Protein AF-A0A2N2E940-F1 (afdb_monomer_lite)

Structure (mmCIF, N/CA/C/O backbone):
data_AF-A0A2N2E940-F1
#
_entry.id   AF-A0A2N2E940-F1
#
loop_
_atom_site.group_PDB
_atom_site.id
_atom_site.type_symbol
_atom_site.label_atom_id
_atom_site.label_alt_id
_atom_site.label_comp_id
_atom_site.label_asym_id
_atom_site.label_entity_id
_atom_site.label_seq_id
_atom_site.pdbx_PDB_ins_code
_atom_site.Cartn_x
_atom_site.Cartn_y
_atom_site.Cartn_z
_atom_site.occupancy
_atom_site.B_iso_or_equiv
_atom_site.auth_seq_id
_atom_site.auth_comp_id
_atom_site.auth_asym_id
_atom_site.auth_atom_id
_atom_site.pdbx_PDB_model_num
ATOM 1 N N . MET A 1 1 ? 9.975 22.416 -5.420 1.00 44.81 1 MET A N 1
ATOM 2 C CA . MET A 1 1 ? 10.321 21.131 -6.065 1.00 44.81 1 MET A CA 1
ATOM 3 C C . MET A 1 1 ? 9.016 20.457 -6.467 1.00 44.81 1 MET A C 1
ATOM 5 O O . MET A 1 1 ? 8.179 20.264 -5.598 1.00 44.81 1 MET A O 1
ATOM 9 N N . ILE A 1 2 ? 8.781 20.205 -7.757 1.00 52.69 2 ILE A N 1
ATOM 10 C CA . ILE A 1 2 ? 7.553 19.546 -8.236 1.00 52.69 2 ILE A CA 1
ATOM 11 C C . ILE A 1 2 ? 7.903 18.084 -8.509 1.00 52.69 2 ILE A C 1
ATOM 13 O O . ILE A 1 2 ? 8.704 17.806 -9.396 1.00 52.69 2 ILE A O 1
ATOM 17 N N . PHE A 1 3 ? 7.321 17.156 -7.749 1.00 55.84 3 PHE A N 1
ATOM 18 C CA . PHE A 1 3 ? 7.439 15.724 -8.024 1.00 55.84 3 PHE A CA 1
ATOM 19 C C . PHE A 1 3 ? 6.413 15.329 -9.088 1.00 55.84 3 PHE A C 1
ATOM 21 O O . PHE A 1 3 ? 5.206 15.301 -8.835 1.00 55.84 3 PHE A O 1
ATOM 28 N N . ILE A 1 4 ? 6.885 15.025 -10.297 1.00 66.50 4 ILE A N 1
ATOM 29 C CA . ILE A 1 4 ? 6.038 14.465 -11.351 1.00 66.50 4 ILE A CA 1
ATOM 30 C C . ILE A 1 4 ? 5.928 12.963 -11.102 1.00 66.50 4 ILE A C 1
ATOM 32 O O . ILE A 1 4 ? 6.819 12.184 -11.417 1.00 66.50 4 ILE A O 1
ATOM 36 N N . MET A 1 5 ? 4.814 12.567 -10.497 1.00 77.81 5 MET A N 1
ATOM 37 C CA . MET A 1 5 ? 4.501 11.168 -10.227 1.00 77.81 5 MET A CA 1
ATOM 38 C C . MET A 1 5 ? 4.012 10.479 -11.511 1.00 77.81 5 MET A C 1
ATOM 40 O O . MET A 1 5 ? 3.144 11.025 -12.205 1.00 77.81 5 MET A O 1
ATOM 44 N N . SER A 1 6 ? 4.543 9.291 -11.820 1.00 87.38 6 SER A N 1
ATOM 45 C CA . SER A 1 6 ? 4.181 8.548 -13.034 1.00 87.38 6 SER A CA 1
ATOM 46 C C . SER A 1 6 ? 2.686 8.204 -13.069 1.00 87.38 6 SER A C 1
ATOM 48 O O . SER A 1 6 ? 2.028 8.041 -12.035 1.00 87.38 6 SER A O 1
ATOM 50 N N . LYS A 1 7 ? 2.118 8.101 -14.279 1.00 90.44 7 LYS A N 1
ATOM 51 C CA . LYS A 1 7 ? 0.701 7.740 -14.452 1.00 90.44 7 LYS A CA 1
ATOM 52 C C . LYS A 1 7 ? 0.411 6.344 -13.894 1.00 90.44 7 LYS A C 1
ATOM 54 O O . LYS A 1 7 ? -0.627 6.175 -13.258 1.00 90.44 7 LYS A O 1
ATOM 59 N N . GLN A 1 8 ? 1.328 5.390 -14.080 1.00 89.19 8 GLN A N 1
ATOM 60 C CA . GLN A 1 8 ? 1.177 4.036 -13.545 1.00 89.19 8 GLN A CA 1
ATOM 61 C C . GLN A 1 8 ? 1.137 4.047 -12.014 1.00 89.19 8 GLN A C 1
ATOM 63 O O . GLN A 1 8 ? 0.220 3.480 -11.428 1.00 89.19 8 GLN A O 1
ATOM 68 N N . LEU A 1 9 ? 2.053 4.768 -11.357 1.00 88.50 9 LEU A N 1
ATOM 69 C CA . LEU A 1 9 ? 2.075 4.843 -9.895 1.00 88.50 9 LEU A CA 1
ATOM 70 C C . LEU A 1 9 ? 0.778 5.448 -9.340 1.00 88.50 9 LEU A C 1
ATOM 72 O O . LEU A 1 9 ? 0.207 4.922 -8.387 1.00 88.50 9 LEU A O 1
ATOM 76 N N . LYS A 1 10 ? 0.240 6.494 -9.982 1.00 91.50 10 LYS A N 1
ATOM 77 C CA . LYS A 1 10 ? -1.069 7.057 -9.603 1.00 91.50 10 LYS A CA 1
ATOM 78 C C . LYS A 1 10 ? -2.207 6.042 -9.732 1.00 91.50 10 LYS A C 1
ATOM 80 O O . LYS A 1 10 ? -3.075 5.998 -8.863 1.00 91.50 10 LYS A O 1
ATOM 85 N N . GLN A 1 11 ? -2.224 5.241 -10.797 1.00 92.19 11 GLN A N 1
ATOM 86 C CA . GLN A 1 11 ? -3.241 4.201 -10.988 1.00 92.19 11 GLN A CA 1
ATOM 87 C C . GLN A 1 11 ? -3.159 3.132 -9.897 1.00 92.19 11 GLN A C 1
ATOM 89 O O . GLN A 1 11 ? -4.183 2.789 -9.313 1.00 92.19 11 GLN A O 1
ATOM 94 N N . VAL A 1 12 ? -1.949 2.674 -9.574 1.00 91.44 12 VAL A N 1
ATOM 95 C CA . VAL A 1 12 ? -1.700 1.670 -8.531 1.00 91.44 12 VAL A CA 1
ATOM 96 C C . VAL A 1 12 ? -2.118 2.192 -7.150 1.00 91.44 12 VAL A C 1
ATOM 98 O O . VAL A 1 12 ? -2.840 1.510 -6.425 1.00 91.44 12 VAL A O 1
ATOM 101 N N . ILE A 1 13 ? -1.775 3.441 -6.813 1.00 92.00 13 ILE A N 1
ATOM 102 C CA . ILE A 1 13 ? -2.222 4.090 -5.568 1.00 92.00 13 ILE A CA 1
ATOM 103 C C . ILE A 1 13 ? -3.752 4.154 -5.497 1.00 92.00 13 ILE A C 1
ATOM 105 O O . ILE A 1 13 ? -4.344 3.844 -4.463 1.00 92.00 13 ILE A O 1
ATOM 109 N N . ASN A 1 14 ? -4.410 4.551 -6.588 1.00 92.50 14 ASN A N 1
ATOM 110 C CA . ASN A 1 14 ? -5.869 4.631 -6.630 1.00 92.50 14 ASN A CA 1
ATOM 111 C C . ASN A 1 14 ? -6.528 3.251 -6.516 1.00 92.50 14 ASN A C 1
ATOM 113 O O . ASN A 1 14 ? -7.577 3.134 -5.883 1.00 92.50 14 ASN A O 1
ATOM 117 N N . LEU A 1 15 ? -5.914 2.213 -7.089 1.00 91.44 15 LEU A N 1
ATOM 118 C CA . LEU A 1 15 ? -6.394 0.841 -6.981 1.00 91.44 15 LEU A CA 1
ATOM 119 C C . LEU A 1 15 ? -6.343 0.351 -5.531 1.00 91.44 15 LEU A C 1
ATOM 121 O O . LEU A 1 15 ? -7.361 -0.125 -5.031 1.00 91.44 15 LEU A O 1
ATOM 125 N N . SER A 1 16 ? -5.210 0.540 -4.844 1.00 92.25 16 SER A N 1
ATOM 126 C CA . SER A 1 16 ? -5.063 0.170 -3.427 1.00 92.25 16 SER A CA 1
ATOM 127 C C . SER A 1 16 ? -6.082 0.902 -2.548 1.00 92.25 16 SER A C 1
ATOM 129 O O . SER A 1 16 ? -6.754 0.288 -1.724 1.00 92.25 16 SER A O 1
ATOM 131 N N . LYS A 1 17 ? -6.306 2.202 -2.791 1.00 91.00 17 LYS A N 1
ATOM 132 C CA . LYS A 1 17 ? -7.327 2.981 -2.067 1.00 91.00 17 LYS A CA 1
ATOM 133 C C . LYS A 1 17 ? -8.757 2.493 -2.306 1.00 91.00 17 LYS A C 1
ATOM 135 O O . LYS A 1 17 ? -9.572 2.568 -1.395 1.00 91.00 17 LYS A O 1
ATOM 140 N N . LYS A 1 18 ? -9.081 2.056 -3.528 1.00 93.12 18 LYS A N 1
ATOM 141 C CA . LYS A 1 18 ? -10.443 1.646 -3.908 1.00 93.12 18 LYS A CA 1
ATOM 142 C C . LYS A 1 18 ? -10.793 0.242 -3.417 1.00 93.12 18 LYS A C 1
ATOM 144 O O . LYS A 1 18 ? -11.933 0.006 -3.038 1.00 93.12 18 LYS A O 1
ATOM 149 N N . THR A 1 19 ? -9.838 -0.677 -3.488 1.00 92.06 19 THR A N 1
ATOM 150 C CA . THR A 1 19 ? -10.031 -2.093 -3.136 1.00 92.06 19 THR A CA 1
ATOM 151 C C . THR A 1 19 ? -9.781 -2.355 -1.657 1.00 92.06 19 THR A C 1
ATOM 153 O O . THR A 1 19 ? -10.398 -3.238 -1.075 1.00 92.06 19 THR A O 1
ATOM 156 N N . GLY A 1 20 ? -8.902 -1.564 -1.039 1.00 88.94 20 GLY A N 1
ATOM 157 C CA . GLY A 1 20 ? -8.360 -1.873 0.275 1.00 88.94 20 GLY A CA 1
ATOM 158 C C . GLY A 1 20 ? -7.268 -2.946 0.230 1.00 88.94 20 GLY A C 1
ATOM 159 O O . GLY A 1 20 ? -6.759 -3.325 1.284 1.00 88.94 20 GLY A O 1
ATOM 160 N N . ASP A 1 21 ? -6.858 -3.403 -0.952 1.00 90.19 21 ASP A N 1
ATOM 161 C CA . ASP A 1 21 ? -5.809 -4.405 -1.078 1.00 90.19 21 ASP A CA 1
ATOM 162 C C . ASP A 1 21 ? -4.415 -3.783 -0.923 1.00 90.19 21 ASP A C 1
ATOM 164 O O . ASP A 1 21 ? -4.145 -2.638 -1.321 1.00 90.19 21 ASP A O 1
ATOM 168 N N . ARG A 1 22 ? -3.506 -4.573 -0.341 1.00 92.81 22 ARG A N 1
ATOM 169 C CA . ARG A 1 22 ? -2.075 -4.261 -0.264 1.00 92.81 22 ARG A CA 1
ATOM 170 C C . ARG A 1 22 ? -1.417 -4.675 -1.568 1.00 92.81 22 ARG A C 1
ATOM 172 O O . ARG A 1 22 ? -1.644 -5.780 -2.051 1.00 92.81 22 ARG A O 1
ATOM 179 N N . ILE A 1 23 ? -0.579 -3.803 -2.106 1.00 93.25 23 ILE A N 1
ATOM 180 C CA . ILE A 1 23 ? 0.140 -4.063 -3.352 1.00 93.25 23 ILE A CA 1
ATOM 181 C C . ILE A 1 23 ? 1.611 -4.248 -3.012 1.00 93.25 23 ILE A C 1
ATOM 183 O O . ILE A 1 23 ? 2.189 -3.416 -2.319 1.00 93.25 23 ILE A O 1
ATOM 187 N N . ILE A 1 24 ? 2.206 -5.336 -3.491 1.00 90.81 24 ILE A N 1
ATOM 188 C CA . ILE A 1 24 ? 3.631 -5.619 -3.322 1.00 90.81 24 ILE A CA 1
ATOM 189 C C . ILE A 1 24 ? 4.312 -5.320 -4.651 1.00 90.81 24 ILE A C 1
ATOM 191 O O . ILE A 1 24 ? 3.932 -5.867 -5.686 1.00 90.81 24 ILE A O 1
ATOM 195 N N . VAL A 1 25 ? 5.284 -4.420 -4.620 1.00 88.75 25 VAL A N 1
ATOM 196 C CA . VAL A 1 25 ? 6.116 -4.056 -5.762 1.00 88.75 25 VAL A CA 1
ATOM 197 C C . VAL A 1 25 ? 7.469 -4.708 -5.550 1.00 88.75 25 VAL A C 1
ATOM 199 O O . VAL A 1 25 ? 8.109 -4.475 -4.530 1.00 88.75 25 VAL A O 1
ATOM 202 N N . PHE A 1 26 ? 7.882 -5.533 -6.499 1.00 88.62 26 PHE A N 1
ATOM 203 C CA . PHE A 1 26 ? 9.199 -6.151 -6.528 1.00 88.62 26 PHE A CA 1
ATOM 204 C C . PHE A 1 26 ? 9.940 -5.644 -7.76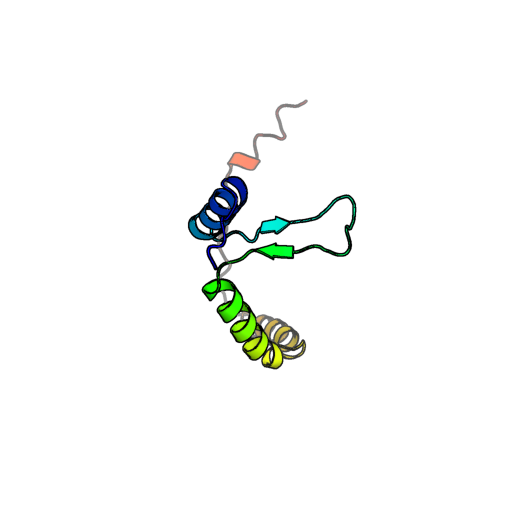0 1.00 88.62 26 PHE A C 1
ATOM 206 O O . PHE A 1 26 ? 9.336 -5.498 -8.828 1.00 88.62 26 PHE A O 1
ATOM 213 N N . ASP A 1 27 ? 11.230 -5.369 -7.605 1.00 84.38 27 ASP A N 1
ATOM 214 C CA . ASP A 1 27 ? 12.121 -5.213 -8.742 1.00 84.38 27 ASP A CA 1
ATOM 215 C C . ASP A 1 27 ? 12.768 -6.568 -9.054 1.00 84.38 27 ASP A C 1
ATOM 217 O O . ASP A 1 27 ? 13.257 -7.263 -8.169 1.00 84.38 27 ASP A O 1
ATOM 221 N N . ASN A 1 28 ? 12.757 -6.960 -10.325 1.00 81.69 28 ASN A N 1
ATOM 222 C CA . ASN A 1 28 ? 13.399 -8.195 -10.760 1.00 81.69 28 ASN A CA 1
ATOM 223 C C . ASN A 1 28 ? 14.930 -8.085 -10.742 1.00 81.69 28 ASN A C 1
ATOM 225 O O . ASN A 1 28 ? 15.592 -9.118 -10.651 1.00 81.69 28 ASN A O 1
ATOM 229 N N . SER A 1 29 ? 15.498 -6.876 -10.861 1.00 85.56 29 SER A N 1
ATOM 230 C CA . SER A 1 29 ? 16.950 -6.682 -10.725 1.00 85.56 29 SER A CA 1
ATOM 231 C C . SER A 1 29 ? 17.420 -6.711 -9.276 1.00 85.56 29 SER A C 1
ATOM 233 O O . SER A 1 29 ? 18.531 -7.168 -9.016 1.00 85.56 29 SER A O 1
ATOM 235 N N . GLU A 1 30 ? 16.578 -6.257 -8.349 1.00 86.06 30 GLU A N 1
ATOM 236 C CA . GLU A 1 30 ? 16.899 -6.105 -6.928 1.00 86.06 30 GLU A CA 1
ATOM 237 C C . GLU A 1 30 ? 15.724 -6.644 -6.088 1.00 86.06 30 GLU A C 1
ATOM 239 O O . GLU A 1 30 ? 14.935 -5.881 -5.536 1.00 86.06 30 GLU A O 1
ATOM 244 N N . PRO A 1 31 ? 15.555 -7.979 -6.005 1.00 78.31 31 PRO A N 1
ATOM 245 C CA . PRO A 1 31 ? 14.398 -8.592 -5.343 1.00 78.31 31 PRO A CA 1
ATOM 246 C C . PRO A 1 31 ? 14.342 -8.323 -3.833 1.00 78.31 31 PRO A C 1
ATOM 248 O O . PRO A 1 31 ? 13.270 -8.406 -3.231 1.00 78.31 31 PRO A O 1
ATOM 251 N N . GLU A 1 32 ? 15.484 -7.985 -3.232 1.00 84.00 32 GLU A N 1
ATOM 252 C CA . GLU A 1 32 ? 15.594 -7.584 -1.827 1.00 84.00 32 GLU A CA 1
ATOM 253 C C . GLU A 1 32 ? 14.928 -6.216 -1.574 1.00 84.00 32 GLU A C 1
ATOM 255 O O . GLU A 1 32 ? 14.402 -5.970 -0.487 1.00 84.00 32 GLU A O 1
ATOM 260 N N . ASP A 1 33 ? 14.852 -5.362 -2.600 1.00 85.62 33 ASP A N 1
ATOM 261 C CA . ASP A 1 33 ? 14.240 -4.033 -2.554 1.00 85.62 33 ASP A CA 1
ATOM 262 C C . ASP A 1 33 ? 12.748 -4.100 -2.910 1.00 85.62 33 ASP A C 1
ATOM 264 O O . ASP A 1 33 ? 12.231 -3.439 -3.816 1.00 85.62 33 ASP A O 1
ATOM 268 N N . SER A 1 34 ? 12.028 -4.948 -2.174 1.00 88.62 34 SER A N 1
ATOM 269 C CA . SER A 1 34 ? 10.576 -5.069 -2.291 1.00 88.62 34 SER A CA 1
ATOM 270 C C . SER A 1 34 ? 9.848 -4.033 -1.428 1.00 88.62 34 SER A C 1
ATOM 272 O O . SER A 1 34 ? 10.184 -3.783 -0.270 1.00 88.62 34 SER A O 1
ATOM 274 N N . PHE A 1 35 ? 8.799 -3.431 -1.989 1.00 90.38 35 PHE A N 1
ATOM 275 C CA . PHE A 1 35 ? 8.017 -2.385 -1.336 1.00 90.38 35 PHE A CA 1
ATOM 276 C C . PHE A 1 35 ? 6.559 -2.802 -1.188 1.00 90.38 35 PHE A C 1
ATOM 278 O O . PHE A 1 35 ? 5.931 -3.287 -2.129 1.00 90.38 35 PHE A O 1
ATOM 285 N N . VAL A 1 36 ? 5.980 -2.538 -0.017 1.00 91.38 36 VAL A N 1
ATOM 286 C CA . VAL A 1 36 ? 4.542 -2.709 0.213 1.00 91.38 36 VAL A CA 1
ATOM 287 C C . VAL A 1 36 ? 3.861 -1.351 0.158 1.00 91.38 36 VAL A C 1
ATOM 289 O O . VAL A 1 36 ? 4.158 -0.452 0.942 1.00 91.38 36 VAL A O 1
ATOM 292 N N . LEU A 1 37 ? 2.903 -1.217 -0.750 1.00 92.62 37 LEU A N 1
ATOM 293 C CA . LEU A 1 37 ? 2.032 -0.061 -0.854 1.00 92.62 37 LEU A CA 1
ATOM 294 C C . LEU A 1 37 ? 0.696 -0.357 -0.169 1.00 92.62 37 LEU A C 1
ATOM 296 O O . LEU A 1 37 ? 0.005 -1.328 -0.491 1.00 92.62 37 LEU A O 1
ATOM 300 N N . MET A 1 38 ? 0.319 0.524 0.751 1.00 92.56 38 MET A N 1
ATOM 301 C CA . MET A 1 38 ? -0.980 0.526 1.414 1.00 92.56 38 MET A CA 1
ATOM 302 C C . MET A 1 38 ? -1.382 1.952 1.786 1.00 92.56 38 MET A C 1
ATOM 304 O O . MET A 1 38 ? -0.565 2.876 1.754 1.00 92.56 38 MET A O 1
ATOM 308 N N . SER A 1 39 ? -2.652 2.149 2.135 1.00 91.44 39 SER A N 1
ATOM 309 C CA . SER A 1 39 ? -3.090 3.438 2.673 1.00 91.44 39 SER A CA 1
ATOM 310 C C . SER A 1 39 ? -2.570 3.653 4.098 1.00 91.44 39 SER A C 1
ATOM 312 O O . SER A 1 39 ? -2.395 2.699 4.854 1.00 91.44 39 SER A O 1
ATOM 314 N N . LEU A 1 40 ? -2.384 4.917 4.489 1.00 90.56 40 LEU A N 1
ATOM 315 C CA . LEU A 1 40 ? -1.924 5.264 5.837 1.00 90.56 40 LEU A CA 1
ATOM 316 C C . LEU A 1 40 ? -2.846 4.698 6.930 1.00 90.56 40 LEU A C 1
ATOM 318 O O . LEU A 1 40 ? -2.368 4.079 7.867 1.00 90.56 40 LEU A O 1
ATOM 322 N N . ASN A 1 41 ? -4.165 4.800 6.746 1.00 90.00 41 ASN A N 1
ATOM 323 C CA . ASN A 1 41 ? -5.158 4.266 7.686 1.00 90.00 41 ASN A CA 1
ATOM 324 C C . ASN A 1 41 ? -5.000 2.749 7.914 1.00 90.00 41 ASN A C 1
ATOM 326 O O . ASN A 1 41 ? -5.146 2.256 9.028 1.00 90.00 41 ASN A O 1
ATOM 330 N N . GLN A 1 42 ? -4.688 1.990 6.858 1.00 89.19 42 GLN A N 1
ATOM 331 C CA . GLN A 1 42 ? -4.448 0.548 6.982 1.00 89.19 42 GLN A CA 1
ATOM 332 C C . GLN A 1 42 ? -3.164 0.245 7.743 1.00 89.19 42 GLN A C 1
ATOM 334 O O . GLN A 1 42 ? -3.130 -0.714 8.510 1.00 89.19 42 GLN A O 1
ATOM 339 N N . TYR A 1 43 ? -2.129 1.054 7.529 1.00 90.81 43 TYR A N 1
ATOM 340 C CA . TYR A 1 43 ? -0.876 0.927 8.255 1.00 90.81 43 TYR A CA 1
ATOM 341 C C . TYR A 1 43 ? -1.054 1.245 9.746 1.00 90.81 43 TYR A C 1
ATOM 343 O O . TYR A 1 43 ? -0.621 0.467 10.590 1.00 90.81 43 TYR A O 1
ATOM 351 N N . GLU A 1 44 ? -1.768 2.323 10.076 1.00 90.81 44 GLU A N 1
ATOM 352 C CA . GLU A 1 44 ? -2.092 2.707 11.459 1.00 90.81 44 GLU A CA 1
ATOM 353 C C . GLU A 1 44 ? -2.838 1.587 12.196 1.00 90.81 44 GLU A C 1
ATOM 355 O O . GLU A 1 44 ? -2.412 1.161 13.267 1.00 90.81 44 GLU A O 1
ATOM 360 N N . LYS A 1 45 ? -3.870 1.007 11.570 1.00 89.62 45 LYS A N 1
ATOM 361 C CA . LYS A 1 45 ? -4.596 -0.149 12.124 1.00 89.62 45 LYS A CA 1
ATOM 362 C C . LYS A 1 45 ? -3.714 -1.372 12.353 1.00 89.62 45 LYS A C 1
ATOM 364 O O . LYS A 1 45 ? -3.995 -2.168 13.245 1.00 89.62 45 LYS A O 1
ATOM 369 N N . LEU A 1 46 ? -2.685 -1.571 11.527 1.00 87.38 46 LEU A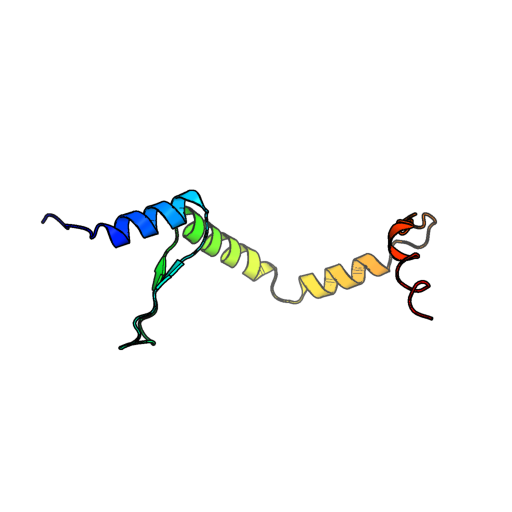 N 1
ATOM 370 C CA . LEU A 1 46 ? -1.756 -2.688 11.689 1.00 87.38 46 LEU A CA 1
ATOM 371 C C . LEU A 1 46 ? -0.913 -2.511 12.956 1.00 87.38 46 LEU A C 1
ATOM 373 O O . LEU A 1 46 ? -0.750 -3.468 13.708 1.00 87.38 46 LEU A O 1
ATOM 377 N N . ILE A 1 47 ? -0.439 -1.286 13.202 1.00 86.56 47 ILE A N 1
ATOM 378 C CA . ILE A 1 47 ? 0.320 -0.931 14.407 1.00 86.56 47 ILE A CA 1
ATOM 379 C C . ILE A 1 47 ? -0.557 -1.087 15.653 1.00 86.56 47 ILE A C 1
ATOM 381 O O . ILE A 1 47 ? -0.132 -1.712 16.622 1.00 86.56 47 ILE A O 1
ATOM 385 N N . GLU A 1 48 ? -1.791 -0.578 15.616 1.00 80.44 48 GLU A N 1
ATOM 386 C CA . GLU A 1 48 ? -2.751 -0.719 16.721 1.00 80.44 48 GLU A CA 1
ATOM 387 C C . GLU A 1 48 ? -3.057 -2.198 17.018 1.00 80.44 48 GLU A C 1
ATOM 389 O O . GLU A 1 48 ? -3.017 -2.648 18.166 1.00 80.44 48 GLU A O 1
ATOM 394 N N . ALA A 1 49 ? -3.259 -3.005 15.973 1.00 72.44 49 ALA A N 1
ATOM 395 C CA . ALA A 1 49 ? -3.468 -4.439 16.127 1.00 72.44 49 ALA A CA 1
ATOM 396 C C . ALA A 1 49 ? -2.225 -5.174 16.660 1.00 72.44 49 ALA A C 1
ATOM 398 O O . ALA A 1 49 ? -2.369 -6.194 17.332 1.00 72.44 49 ALA A O 1
ATOM 399 N N . GLU A 1 50 ? -1.005 -4.716 16.369 1.00 64.50 50 GLU A N 1
ATOM 400 C CA . GLU A 1 50 ? 0.214 -5.266 16.978 1.00 64.50 50 GLU A CA 1
ATOM 401 C C . GLU A 1 50 ? 0.323 -4.926 18.466 1.00 64.50 50 GLU A C 1
ATOM 403 O O . GLU A 1 50 ? 0.748 -5.779 19.252 1.00 64.50 50 GLU A O 1
ATOM 408 N N . THR A 1 51 ? -0.106 -3.729 18.878 1.00 59.53 51 THR A N 1
ATOM 409 C CA . THR A 1 51 ? -0.193 -3.382 20.302 1.00 59.53 51 THR A CA 1
ATOM 410 C C . THR A 1 51 ? -1.210 -4.246 21.045 1.00 59.53 51 THR A C 1
ATOM 412 O O . THR A 1 51 ? -0.884 -4.745 22.121 1.00 59.53 51 THR A O 1
ATOM 415 N N . ASP A 1 52 ? -2.363 -4.542 20.441 1.00 55.62 52 ASP A N 1
ATOM 416 C CA . ASP A 1 52 ? -3.376 -5.426 21.037 1.00 55.62 52 ASP A CA 1
ATOM 417 C C . ASP A 1 52 ? -2.943 -6.905 21.043 1.00 55.62 52 ASP A C 1
ATOM 419 O O . ASP 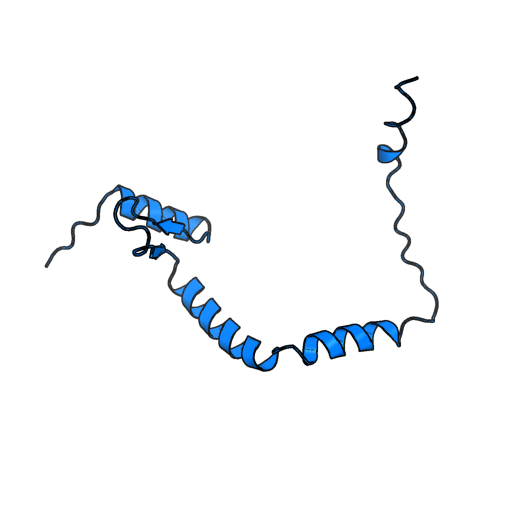A 1 52 ? -3.278 -7.672 21.949 1.00 55.62 52 ASP A O 1
ATOM 423 N N . LYS A 1 53 ? -2.157 -7.339 20.048 1.00 53.44 53 LYS A N 1
ATOM 424 C CA . LYS A 1 53 ? -1.668 -8.726 19.938 1.00 53.44 53 LYS A CA 1
ATOM 425 C C . LYS A 1 53 ? -0.527 -9.068 20.890 1.00 53.44 53 LYS A C 1
ATOM 427 O O . LYS A 1 53 ? -0.344 -10.256 21.160 1.00 53.44 53 LYS A O 1
ATOM 432 N N . LYS A 1 54 ? 0.195 -8.089 21.449 1.00 51.97 54 LYS A N 1
ATOM 433 C CA . LYS A 1 54 ? 1.139 -8.347 22.556 1.00 51.97 54 LYS A CA 1
ATOM 434 C C . LYS A 1 54 ? 0.442 -8.966 23.775 1.00 51.97 54 LYS A C 1
ATOM 436 O O . LYS A 1 54 ? 1.032 -9.827 24.428 1.00 51.97 54 LYS A O 1
ATOM 441 N N . ASP A 1 55 ? -0.830 -8.644 24.004 1.00 51.25 55 ASP A N 1
ATOM 442 C CA . ASP A 1 55 ? -1.649 -9.247 25.068 1.00 51.25 55 ASP A CA 1
ATOM 443 C C . ASP A 1 55 ? -2.323 -10.572 24.664 1.00 51.25 55 ASP A C 1
ATOM 445 O O . ASP A 1 55 ? -2.884 -11.283 25.501 1.00 51.25 55 ASP A O 1
ATOM 449 N N . LEU A 1 56 ? -2.241 -10.959 23.387 1.00 54.06 56 LEU A N 1
ATOM 450 C CA . LEU A 1 56 ? -2.784 -12.217 22.859 1.00 54.06 56 LEU A CA 1
ATOM 451 C C . LEU A 1 56 ? -1.713 -13.304 22.679 1.00 54.06 56 LEU A C 1
ATOM 453 O O . LEU A 1 56 ? -2.014 -14.380 22.158 1.00 54.06 56 LEU A O 1
ATOM 457 N N . THR A 1 57 ? -0.473 -13.050 23.108 1.00 51.88 57 THR A N 1
ATOM 458 C CA . THR A 1 57 ? 0.677 -13.938 22.898 1.00 51.88 57 THR A CA 1
ATOM 459 C C . THR A 1 57 ? 0.443 -15.323 23.520 1.00 51.88 57 THR A C 1
ATOM 461 O O . THR A 1 57 ? 0.611 -15.517 24.721 1.00 51.88 57 THR A O 1
ATOM 464 N N . ALA A 1 58 ? 0.053 -16.282 22.673 1.00 54.16 58 ALA A N 1
ATOM 465 C CA . ALA A 1 58 ? -0.015 -17.744 22.825 1.00 54.16 58 ALA A CA 1
ATOM 466 C C . ALA A 1 58 ? -0.802 -18.356 24.010 1.00 54.16 58 ALA A C 1
ATOM 468 O O . ALA A 1 58 ? -1.510 -19.339 23.805 1.00 54.16 58 ALA A O 1
ATOM 469 N N . LYS A 1 59 ? -0.729 -17.818 25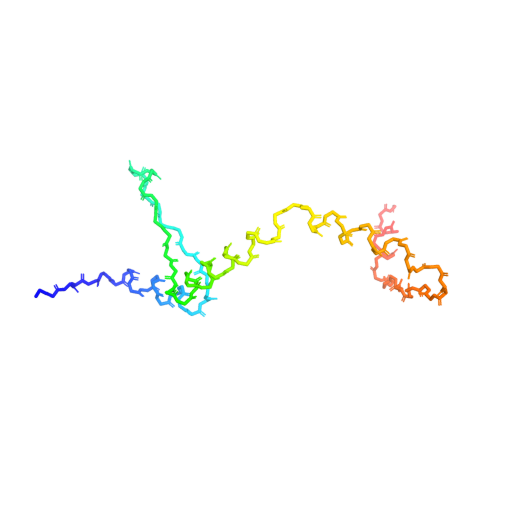.232 1.00 54.28 59 LYS A N 1
ATOM 470 C CA . LYS A 1 59 ? -1.387 -18.392 26.420 1.00 54.28 59 LYS A CA 1
ATOM 471 C C . LYS A 1 59 ? -2.911 -18.264 26.378 1.00 54.28 59 LYS A C 1
ATOM 473 O O . LYS A 1 59 ? -3.608 -19.240 26.628 1.00 54.28 59 LYS A O 1
ATOM 478 N N . LYS A 1 60 ? -3.434 -17.103 25.971 1.00 52.94 60 LYS A N 1
ATOM 479 C CA . LYS A 1 60 ? -4.884 -16.841 25.970 1.00 52.94 60 LYS A CA 1
ATOM 480 C C . LYS A 1 60 ? -5.650 -17.644 24.910 1.00 52.94 60 LYS A C 1
ATOM 482 O O . LYS A 1 60 ? -6.815 -17.965 25.112 1.00 52.94 60 LYS A O 1
ATOM 487 N N . ILE A 1 61 ? -4.995 -18.006 23.802 1.00 57.59 61 ILE A N 1
ATOM 488 C CA . ILE A 1 61 ? -5.595 -18.855 22.759 1.00 57.59 61 ILE A CA 1
ATOM 489 C C . ILE A 1 61 ? -5.784 -20.286 23.289 1.00 57.59 61 ILE A C 1
ATOM 491 O O . ILE A 1 61 ? -6.837 -20.878 23.081 1.00 57.59 61 ILE A O 1
ATOM 495 N N . ILE A 1 62 ? -4.811 -20.825 24.032 1.00 58.97 62 ILE A N 1
ATOM 496 C CA . ILE A 1 62 ? -4.901 -22.171 24.627 1.00 58.97 62 ILE A CA 1
ATOM 497 C C . ILE A 1 62 ? -5.931 -22.203 25.767 1.00 58.97 62 ILE A C 1
ATOM 499 O O . ILE A 1 62 ? -6.674 -23.177 25.897 1.00 58.97 62 ILE A O 1
ATOM 503 N N . ASP A 1 63 ? -6.014 -21.130 26.557 1.00 56.84 63 ASP A N 1
ATOM 504 C CA . ASP A 1 63 ? -6.981 -21.025 27.653 1.00 56.84 63 ASP A CA 1
ATOM 505 C C . ASP A 1 63 ? -8.431 -20.886 27.147 1.00 56.84 63 ASP A C 1
ATOM 507 O O . ASP A 1 63 ? -9.328 -21.479 27.743 1.00 56.84 63 ASP A O 1
ATOM 511 N N . ASN A 1 64 ? -8.668 -20.201 26.017 1.00 52.94 64 ASN A N 1
ATOM 512 C CA . ASN A 1 64 ? -10.000 -20.124 25.394 1.00 52.94 64 ASN A CA 1
ATOM 513 C C . ASN A 1 64 ? -10.432 -21.422 24.689 1.00 52.94 64 ASN A C 1
ATOM 515 O O . ASN A 1 64 ? -11.620 -21.706 24.630 1.00 52.94 64 ASN A O 1
ATOM 519 N N . ILE A 1 65 ? -9.500 -22.244 24.195 1.00 56.62 65 ILE A N 1
ATOM 520 C CA . ILE A 1 65 ? -9.846 -23.566 23.638 1.00 56.62 65 ILE A CA 1
ATOM 521 C C . ILE A 1 65 ? -10.267 -24.534 24.760 1.00 56.62 65 ILE A C 1
ATOM 523 O O . ILE A 1 65 ? -11.153 -25.362 24.570 1.00 56.62 6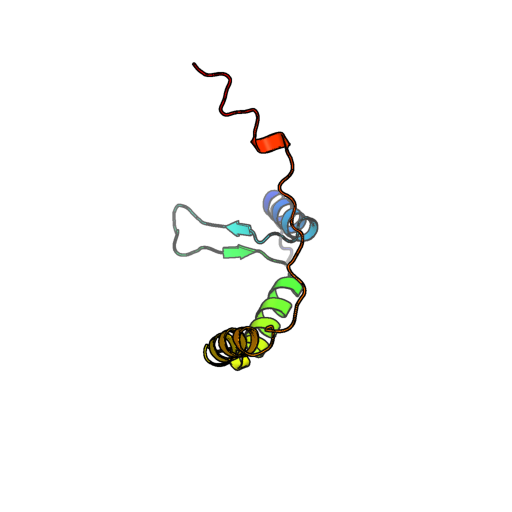5 ILE A O 1
ATOM 527 N N . ARG A 1 66 ? -9.658 -24.432 25.951 1.00 51.41 66 ARG A N 1
ATOM 528 C CA . ARG A 1 66 ? -9.974 -25.308 27.097 1.00 51.41 66 ARG A CA 1
ATOM 529 C C . ARG A 1 66 ? -11.263 -24.939 27.835 1.00 51.41 66 ARG A C 1
ATOM 531 O O . ARG A 1 66 ? -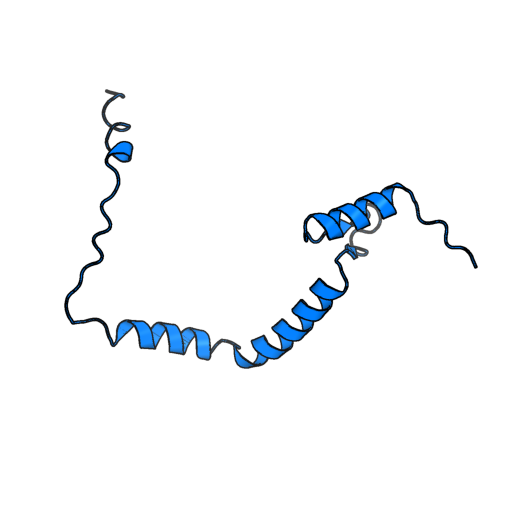11.845 -25.803 28.491 1.00 51.41 66 ARG A O 1
ATOM 538 N N . SER A 1 67 ? -11.711 -23.689 27.760 1.00 50.88 67 SER A N 1
ATOM 539 C CA . SER A 1 67 ? -12.947 -23.245 28.417 1.00 50.88 67 SER A CA 1
ATOM 540 C C . SER A 1 67 ? -14.213 -23.554 27.609 1.00 50.88 67 SER A C 1
ATOM 542 O O . SER A 1 67 ? -15.278 -23.709 28.206 1.00 50.88 67 SER A O 1
ATOM 544 N N . GLU A 1 68 ? -14.108 -23.733 26.289 1.00 52.38 68 GLU A N 1
ATOM 545 C CA . GLU A 1 68 ? -15.246 -24.120 25.440 1.00 52.38 68 GLU A CA 1
ATOM 546 C C . GLU A 1 68 ? -15.648 -25.603 25.591 1.00 52.38 68 GLU A C 1
ATOM 548 O O . GLU A 1 68 ? -16.796 -25.953 25.328 1.00 52.38 68 GLU A O 1
ATOM 553 N N . ASP A 1 69 ? -14.762 -26.465 26.107 1.00 52.88 69 ASP A N 1
ATOM 554 C CA . ASP A 1 69 ? -15.020 -27.912 26.252 1.00 52.88 69 ASP A CA 1
ATOM 555 C C . ASP A 1 69 ? -15.629 -28.308 27.617 1.00 52.88 69 ASP A C 1
ATOM 557 O O . ASP A 1 69 ? -16.025 -29.449 27.841 1.00 52.88 69 ASP A O 1
ATOM 561 N N . SER A 1 70 ? -15.740 -27.372 28.569 1.00 49.78 70 SER A N 1
ATOM 562 C CA . SER A 1 70 ? -16.230 -27.671 29.930 1.00 49.78 70 SER A CA 1
ATOM 563 C C . SER A 1 70 ? -17.643 -27.164 30.238 1.00 49.78 70 SER A C 1
ATOM 565 O O . SER A 1 70 ? -18.134 -27.375 31.347 1.00 49.78 70 SER A O 1
ATOM 567 N N . THR A 1 71 ? -18.352 -26.559 29.272 1.00 48.91 71 THR A N 1
ATOM 568 C CA . THR A 1 71 ? -19.711 -26.024 29.506 1.00 48.91 71 THR A CA 1
ATOM 569 C C . THR A 1 71 ? -20.734 -26.260 28.386 1.00 48.91 71 THR A C 1
ATOM 571 O O . THR A 1 71 ? -21.603 -25.425 28.184 1.00 48.91 71 THR A O 1
ATOM 574 N N . VAL A 1 72 ? -20.756 -27.422 27.715 1.00 46.88 72 VAL A N 1
ATOM 575 C CA . VAL A 1 72 ? -21.970 -27.860 26.978 1.00 46.88 72 VAL A CA 1
ATOM 576 C C . VAL A 1 72 ? -22.193 -29.375 27.082 1.00 46.88 72 VAL A C 1
ATOM 578 O O . VAL A 1 72 ? -22.145 -30.108 26.104 1.00 46.88 72 VAL A O 1
ATOM 581 N N . ASN A 1 73 ? -22.529 -29.850 28.282 1.00 46.69 73 ASN A N 1
ATOM 582 C CA . ASN A 1 73 ? -23.334 -31.064 28.451 1.00 46.69 73 ASN A CA 1
ATOM 583 C C . ASN A 1 73 ? -24.665 -30.675 29.096 1.00 46.69 73 ASN A C 1
ATOM 585 O O . ASN A 1 73 ? -24.919 -30.954 30.260 1.00 46.69 73 ASN A O 1
ATOM 589 N N . ASN A 1 74 ? -25.502 -29.969 28.334 1.00 44.09 74 ASN A N 1
ATOM 590 C CA . ASN A 1 74 ? -26.947 -29.965 28.538 1.00 44.09 74 ASN A CA 1
ATOM 591 C C . ASN A 1 74 ? -27.651 -29.605 27.223 1.00 44.09 74 ASN A C 1
ATOM 593 O O . ASN A 1 74 ? -27.855 -28.442 26.892 1.00 44.09 74 ASN A O 1
ATOM 597 N N . GLY A 1 75 ? -27.967 -30.661 26.469 1.00 48.44 75 GLY A N 1
ATOM 598 C CA . GLY A 1 75 ? -29.027 -30.761 25.466 1.00 48.44 75 GLY A CA 1
ATOM 599 C C . GLY A 1 75 ? -29.330 -29.536 24.603 1.00 48.44 75 GLY A C 1
ATOM 600 O O . GLY A 1 75 ? -30.217 -28.758 24.942 1.00 48.44 75 GLY A O 1
ATOM 601 N N . LYS A 1 76 ? -28.704 -29.463 23.422 1.00 43.97 76 LYS A N 1
ATOM 602 C CA . LYS A 1 76 ? -29.317 -28.995 22.161 1.00 43.97 76 LYS A CA 1
ATOM 603 C C . LYS A 1 76 ? -28.341 -29.242 21.012 1.00 43.97 76 LYS A C 1
ATOM 605 O O . LYS A 1 76 ? -27.521 -28.396 20.677 1.00 43.97 76 LYS A O 1
ATOM 610 N N . GLY A 1 77 ? -28.441 -30.437 20.430 1.00 44.78 77 GLY A N 1
ATOM 611 C CA . GLY A 1 77 ? -27.761 -30.775 19.186 1.00 44.78 77 GLY A CA 1
ATOM 612 C C . GLY A 1 77 ? -28.150 -29.783 18.091 1.00 44.78 77 GLY A C 1
ATOM 613 O O . GLY A 1 77 ? -29.324 -29.576 17.787 1.00 44.78 77 GLY A O 1
ATOM 614 N N . ASN A 1 78 ? -27.139 -29.144 17.533 1.00 60.38 78 ASN A N 1
ATOM 615 C CA . ASN A 1 78 ? -27.168 -28.350 16.322 1.00 60.38 78 ASN A CA 1
ATOM 616 C C . ASN A 1 78 ? -27.720 -29.193 15.157 1.00 60.38 78 ASN A C 1
ATOM 618 O O . ASN A 1 78 ? -27.072 -30.097 14.639 1.00 60.38 78 ASN A O 1
ATOM 622 N N . ASN A 1 79 ? -28.949 -28.875 14.743 1.00 60.41 79 ASN A N 1
ATOM 623 C CA . ASN A 1 79 ? -29.685 -29.513 13.651 1.00 60.41 79 ASN A CA 1
ATOM 624 C C . ASN A 1 79 ? -29.178 -29.025 12.280 1.00 60.41 79 ASN A C 1
ATOM 626 O O . ASN A 1 79 ? -29.920 -28.412 11.511 1.00 60.41 79 ASN A O 1
ATOM 630 N N . TRP A 1 80 ? -27.897 -29.255 11.984 1.00 61.25 80 TRP A N 1
ATOM 631 C CA . TRP A 1 80 ? -27.355 -29.048 10.644 1.00 61.25 80 TRP A CA 1
ATOM 632 C C . TRP A 1 80 ? -27.796 -30.207 9.744 1.00 61.25 80 TRP A C 1
ATOM 634 O O . TRP A 1 80 ? -27.217 -31.293 9.768 1.00 61.25 80 TRP A O 1
ATOM 644 N N . LYS A 1 81 ? -28.861 -29.995 8.963 1.00 63.38 81 LYS A N 1
ATOM 645 C CA . LYS A 1 81 ? -29.276 -30.942 7.923 1.00 63.38 81 LYS A CA 1
ATOM 646 C C . LYS A 1 81 ? -28.464 -30.673 6.664 1.00 63.38 81 LYS A C 1
ATOM 648 O O . LYS A 1 81 ? -28.605 -29.616 6.054 1.00 63.38 81 LYS A O 1
ATOM 653 N N . ILE A 1 82 ? -27.634 -31.639 6.281 1.00 65.38 82 ILE A N 1
ATOM 654 C CA . ILE A 1 82 ? -26.925 -31.628 5.000 1.00 65.38 82 ILE A CA 1
ATOM 655 C C . ILE A 1 82 ? -27.979 -31.526 3.878 1.00 65.38 82 ILE A C 1
ATOM 657 O O . ILE A 1 82 ? -28.894 -32.354 3.848 1.00 65.38 82 ILE A O 1
ATOM 661 N N . PRO A 1 83 ? -27.900 -30.530 2.978 1.00 57.50 83 PRO A N 1
ATOM 662 C CA . PRO A 1 83 ? -28.804 -30.426 1.838 1.00 57.50 83 PRO A CA 1
ATOM 663 C C . PRO A 1 83 ? -28.703 -31.668 0.944 1.00 57.50 83 PRO A C 1
ATOM 665 O O . PRO A 1 83 ? -27.606 -32.117 0.616 1.00 57.50 83 PRO A O 1
ATOM 668 N N . ASN A 1 84 ? -29.845 -32.197 0.495 1.00 58.34 84 ASN A N 1
ATOM 669 C CA . ASN A 1 84 ? -29.926 -33.418 -0.325 1.00 58.34 84 ASN A CA 1
ATOM 670 C C . ASN A 1 84 ? -29.187 -33.338 -1.679 1.00 58.34 84 ASN A C 1
ATOM 672 O O . ASN A 1 84 ? -29.068 -34.350 -2.360 1.00 58.34 84 ASN A O 1
ATOM 676 N N . GLN A 1 85 ? -28.678 -32.169 -2.072 1.00 57.66 85 GLN A N 1
ATOM 677 C CA . GLN A 1 85 ? -28.002 -31.953 -3.355 1.00 57.66 85 GLN A CA 1
ATOM 678 C C . GLN A 1 85 ? -26.650 -32.676 -3.479 1.00 57.66 85 GLN A C 1
ATOM 680 O O . GLN A 1 85 ? -26.159 -32.819 -4.586 1.00 57.66 85 GLN A O 1
ATOM 685 N N . ILE A 1 86 ? -26.076 -33.183 -2.381 1.00 54.94 86 ILE A N 1
ATOM 686 C CA . ILE A 1 86 ? -24.790 -33.913 -2.396 1.00 54.94 86 ILE A CA 1
ATOM 687 C C . ILE A 1 86 ? -24.997 -35.432 -2.574 1.00 54.94 86 ILE A C 1
ATOM 689 O O . ILE A 1 86 ? -24.053 -36.174 -2.824 1.00 54.94 86 ILE A O 1
ATOM 693 N N . LYS A 1 87 ? -26.237 -35.932 -2.465 1.00 49.19 87 LYS A N 1
ATOM 694 C CA . LYS A 1 87 ? -26.503 -37.380 -2.484 1.00 49.19 87 LYS A CA 1
ATOM 695 C C . LYS A 1 87 ? -26.667 -37.981 -3.880 1.00 49.19 87 LYS A C 1
ATOM 697 O O . LYS A 1 87 ? -26.576 -39.193 -4.006 1.00 49.19 87 LYS A O 1
ATOM 702 N N . ASN A 1 88 ? -26.868 -37.159 -4.908 1.00 53.81 88 ASN A N 1
ATOM 703 C CA . ASN A 1 88 ? -27.230 -37.657 -6.238 1.00 53.81 88 ASN A CA 1
ATOM 704 C C . ASN A 1 88 ? -26.048 -37.753 -7.215 1.00 53.81 88 ASN A C 1
ATOM 706 O O . ASN A 1 88 ? -26.219 -38.281 -8.303 1.00 53.81 88 ASN A O 1
ATOM 710 N N . GLU A 1 89 ? -24.846 -37.301 -6.845 1.00 54.84 89 GLU A N 1
ATOM 711 C CA . GLU A 1 89 ? -23.674 -37.343 -7.743 1.00 54.84 89 GLU A CA 1
ATOM 712 C C . GLU A 1 89 ? -22.834 -38.626 -7.601 1.00 54.84 89 GLU A C 1
ATOM 714 O O . GLU A 1 89 ? -21.776 -38.747 -8.212 1.00 54.84 89 GLU A O 1
ATOM 719 N N . SER A 1 90 ? -23.287 -39.605 -6.807 1.00 57.44 90 SER A N 1
ATOM 720 C CA . SER A 1 90 ? -22.563 -40.873 -6.596 1.00 57.44 90 SER A CA 1
ATOM 721 C C . SER A 1 90 ? -23.258 -42.121 -7.155 1.00 57.44 90 SER A C 1
ATOM 723 O O . SER A 1 90 ? -22.693 -43.206 -7.048 1.00 57.44 90 SER A O 1
ATOM 725 N N . GLU A 1 91 ? -24.421 -41.991 -7.806 1.00 51.62 91 GLU A N 1
ATOM 726 C CA . GLU A 1 91 ? -25.157 -43.139 -8.378 1.00 51.62 91 GLU A CA 1
ATOM 727 C C . GLU A 1 91 ? -25.271 -43.129 -9.916 1.00 51.62 91 GLU A C 1
ATOM 729 O O . GLU A 1 91 ? -25.813 -44.070 -10.483 1.00 51.62 91 GLU A O 1
ATOM 734 N N . GLU A 1 92 ? -24.702 -42.141 -10.619 1.00 50.41 92 GLU A N 1
ATOM 735 C CA . GLU A 1 92 ? -24.770 -42.047 -12.094 1.00 50.41 92 GLU A CA 1
ATOM 736 C C . GLU A 1 92 ? -23.425 -42.344 -12.788 1.00 50.41 92 GLU A C 1
ATOM 738 O O . GLU A 1 92 ? -23.091 -41.782 -13.827 1.00 50.41 92 GLU A O 1
ATOM 743 N N . ASN A 1 93 ? -22.626 -43.234 -12.191 1.00 48.59 93 ASN A N 1
ATOM 744 C CA . ASN A 1 93 ? -21.428 -43.809 -12.811 1.00 48.59 93 ASN A CA 1
ATOM 745 C C . ASN A 1 93 ? -21.284 -45.294 -12.416 1.00 48.59 93 ASN A C 1
ATOM 747 O O . ASN A 1 93 ? -20.302 -45.702 -11.791 1.00 48.59 93 ASN A O 1
ATOM 751 N N . GLN A 1 94 ? -22.301 -46.094 -12.751 1.00 42.47 94 GLN A N 1
ATOM 752 C CA . GLN A 1 94 ? -22.182 -47.552 -12.881 1.00 42.47 94 GLN A CA 1
ATOM 753 C C . GLN A 1 94 ? -22.418 -47.963 -14.329 1.00 42.47 94 GLN A C 1
ATOM 755 O O . GLN A 1 94 ? -23.393 -47.457 -14.926 1.00 42.47 94 GLN A O 1
#

Foldseek 3Di:
DDDDDDPVVVVVLVVCVVPVDKDWDADPVCRVPIDIDHDPVVVVVVVVVVVVCVVVPDPVVVVVVVVVVPPPPDDDDDPDDDPCPVVPPPPPPD

pLDDT: mean 70.44, std 18.13, range [42.47, 93.25]

Secondary structure (DSSP, 8-state):
------HHHHHHHHHHHHH---EEE--SS-TTS-EEE--HHHHHHHHHHHHHHGGGSSHHHHHHHHHTTSS--SS--------GGGSSTTSS--

Sequence (94 aa):
MIFIMSKQLKQVINLSKKTGDRIIVFDNSEPEDSFVLMSLNQYEKLIEAETDKKDLTAKKIIDNIRSEDSTVNNGKGNNWKIPNQIKNESEENQ

Radius of gyration: 25.13 Å; chains: 1; bounding box: 47×69×44 Å

Organism: NCBI:txid2013768